Protein AF-A0A959T4A2-F1 (afdb_monomer_lite)

Sequence (78 aa):
VDTDPFPGINYYRLKQVDLDGDHEHTVVRTVHFPRTTDAILLLPNPGTASFSLSLPAGLHPITVMDVTGRLMHSGPAW

Secondary structure (DSSP, 8-state):
--SSPPSEEEEE--EEE-TTS-EEEPPPEEEEE-SSTT--EEESSS-SS--EEE--SS-EEEEEE-TT--EEEEEEE-

Structure (mmCIF, N/CA/C/O backbone):
data_AF-A0A959T4A2-F1
#
_entry.id   AF-A0A959T4A2-F1
#
loop_
_atom_site.group_PDB
_atom_site.id
_atom_site.type_symbol
_atom_site.label_atom_id
_atom_site.label_alt_id
_atom_site.label_comp_id
_atom_site.label_asym_id
_atom_site.label_entity_id
_atom_site.label_seq_id
_atom_site.pdbx_PDB_ins_code
_atom_site.Cartn_x
_atom_site.Cartn_y
_atom_site.Cartn_z
_atom_site.occupancy
_atom_site.B_iso_or_equiv
_atom_site.auth_seq_id
_atom_site.auth_comp_id
_atom_site.auth_asym_id
_atom_site.auth_atom_id
_atom_site.pdbx_PDB_model_num
ATOM 1 N N . VAL A 1 1 ? -2.238 -2.348 18.228 1.00 76.81 1 VAL A N 1
ATOM 2 C CA . VAL A 1 1 ? -1.938 -2.630 16.806 1.00 76.81 1 VAL A CA 1
ATOM 3 C C . VAL A 1 1 ? -1.465 -4.065 16.744 1.00 76.81 1 VAL A C 1
ATOM 5 O O . VAL A 1 1 ? -0.678 -4.429 17.608 1.00 76.81 1 VAL A O 1
ATOM 8 N N . ASP A 1 2 ? -2.001 -4.870 15.830 1.00 84.69 2 ASP A N 1
ATOM 9 C CA . ASP A 1 2 ? -1.478 -6.217 15.585 1.00 84.69 2 ASP A CA 1
ATOM 10 C C . ASP A 1 2 ? -0.163 -6.095 14.804 1.00 84.69 2 ASP A C 1
ATOM 12 O O . ASP A 1 2 ? -0.134 -5.448 13.756 1.00 84.69 2 ASP A O 1
ATOM 16 N N . THR A 1 3 ? 0.922 -6.626 15.362 1.00 87.75 3 THR A N 1
ATOM 17 C CA . THR A 1 3 ? 2.272 -6.538 14.788 1.00 87.75 3 THR A CA 1
ATOM 18 C C . THR A 1 3 ? 2.741 -7.847 14.158 1.00 87.75 3 THR A C 1
ATOM 20 O O . THR A 1 3 ? 3.824 -7.853 13.582 1.00 87.75 3 THR A O 1
ATOM 23 N N . ASP A 1 4 ? 1.962 -8.929 14.263 1.00 87.94 4 ASP A N 1
ATOM 24 C CA . ASP A 1 4 ? 2.310 -10.256 13.733 1.00 87.94 4 ASP A CA 1
ATOM 25 C C . ASP A 1 4 ? 1.071 -10.955 13.130 1.00 87.94 4 ASP A C 1
ATOM 27 O O . ASP A 1 4 ? 0.562 -11.937 13.676 1.00 87.94 4 ASP A O 1
ATOM 31 N N . PRO A 1 5 ? 0.521 -10.417 12.024 1.00 88.38 5 PRO A N 1
ATOM 32 C CA . PRO A 1 5 ? -0.650 -10.992 11.377 1.00 88.38 5 PRO A CA 1
ATOM 33 C C . PRO A 1 5 ? -0.330 -12.359 10.761 1.00 88.38 5 PRO A C 1
ATOM 35 O O . PRO A 1 5 ? 0.717 -12.554 10.138 1.00 88.38 5 PRO A O 1
ATOM 38 N N . PHE A 1 6 ? -1.273 -13.302 10.841 1.00 89.81 6 PHE A N 1
ATOM 39 C CA . PHE A 1 6 ? -1.088 -14.610 10.216 1.00 89.81 6 PHE A CA 1
ATOM 40 C C . PHE A 1 6 ? -1.037 -14.495 8.687 1.00 89.81 6 PHE A C 1
ATOM 42 O O . PHE A 1 6 ? -1.728 -13.665 8.096 1.00 89.81 6 PHE A O 1
ATOM 49 N N . PRO A 1 7 ? -0.299 -15.367 7.990 1.00 87.12 7 PRO A N 1
ATOM 50 C CA . PRO A 1 7 ? -0.371 -15.405 6.542 1.00 87.12 7 PRO A CA 1
ATOM 51 C C . PRO A 1 7 ? -1.749 -15.897 6.067 1.00 87.12 7 PRO A C 1
ATOM 53 O O . PRO A 1 7 ? -2.289 -16.897 6.544 1.00 87.12 7 PRO A O 1
ATOM 56 N N . GLY A 1 8 ? -2.290 -15.238 5.050 1.00 87.56 8 GLY A N 1
ATOM 57 C CA . GLY A 1 8 ? -3.611 -15.473 4.481 1.00 87.56 8 GLY A CA 1
ATOM 58 C C . GLY A 1 8 ? -4.614 -14.390 4.870 1.00 87.56 8 GLY A C 1
ATOM 59 O O . GLY A 1 8 ? -4.282 -13.215 5.026 1.00 87.56 8 GLY A O 1
ATOM 60 N N . ILE A 1 9 ? -5.885 -14.771 4.940 1.00 89.88 9 ILE A N 1
ATOM 61 C CA . ILE A 1 9 ? -6.976 -13.842 5.231 1.00 89.88 9 ILE A CA 1
ATOM 62 C C . ILE A 1 9 ? -7.116 -13.682 6.746 1.00 89.88 9 ILE A C 1
ATOM 64 O O . ILE A 1 9 ? -7.371 -14.656 7.450 1.00 89.88 9 ILE A O 1
ATOM 68 N N . ASN A 1 10 ? -7.008 -12.442 7.218 1.00 93.56 10 ASN A N 1
ATOM 69 C CA . ASN A 1 10 ? -7.243 -12.056 8.604 1.00 93.56 10 ASN A CA 1
ATOM 70 C C . ASN A 1 10 ? -8.495 -11.184 8.698 1.00 93.56 10 ASN A C 1
ATOM 72 O O . ASN A 1 10 ? -8.827 -10.428 7.779 1.00 93.56 10 ASN A O 1
ATOM 76 N N . TYR A 1 11 ? -9.180 -11.281 9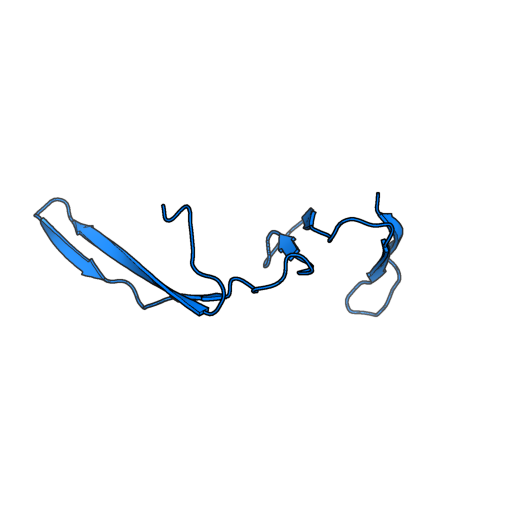.832 1.00 93.94 11 TYR A N 1
ATOM 77 C CA . TYR A 1 11 ? -10.431 -10.584 10.095 1.00 93.94 11 TYR A CA 1
ATOM 78 C C . TYR A 1 11 ? -10.251 -9.673 11.302 1.00 93.94 11 TYR A C 1
ATOM 80 O O . TYR A 1 11 ? -10.037 -10.145 12.417 1.00 93.94 11 TYR A O 1
ATOM 88 N N . TYR A 1 12 ? -10.371 -8.367 11.084 1.00 91.56 12 TYR A N 1
ATOM 89 C CA . TYR A 1 12 ? -10.211 -7.358 12.125 1.00 91.56 12 TYR A CA 1
ATOM 90 C C . TYR A 1 12 ? -11.501 -6.573 12.317 1.00 91.56 12 TYR A C 1
ATOM 92 O O . TYR A 1 12 ? -12.227 -6.288 11.369 1.00 91.56 12 TYR A O 1
ATOM 100 N N . ARG A 1 13 ? -11.776 -6.170 13.554 1.00 92.94 13 ARG A N 1
ATOM 101 C CA . ARG A 1 13 ? -12.810 -5.188 13.890 1.00 92.94 13 ARG A CA 1
ATOM 102 C C . ARG A 1 13 ? -12.308 -4.320 15.027 1.00 92.94 13 ARG A C 1
ATOM 104 O O . ARG A 1 13 ? -11.539 -4.793 15.863 1.00 92.94 13 ARG A O 1
ATOM 111 N N . LEU A 1 14 ? -12.753 -3.075 15.068 1.00 90.38 14 LEU A N 1
ATOM 112 C CA . LEU A 1 14 ? -12.460 -2.189 16.181 1.00 90.38 14 LEU A CA 1
ATOM 113 C C . LEU A 1 14 ? -13.563 -2.341 17.226 1.00 90.38 14 LEU A C 1
ATOM 115 O O . LEU A 1 14 ? -14.743 -2.409 16.879 1.00 90.38 14 LEU A O 1
ATOM 119 N N . LYS A 1 15 ? -13.163 -2.416 18.496 1.00 92.12 15 LYS A N 1
ATOM 120 C CA . LYS A 1 15 ? -14.056 -2.217 19.636 1.00 92.12 15 LYS A CA 1
ATOM 121 C C . LYS A 1 15 ? -13.889 -0.770 20.078 1.00 92.12 15 LYS A C 1
ATOM 123 O O . LYS A 1 15 ? -12.815 -0.403 20.550 1.00 92.12 15 LYS A O 1
ATOM 128 N N . GLN A 1 16 ? -14.925 0.031 19.890 1.00 91.31 16 GLN A N 1
ATOM 129 C CA . GLN A 1 16 ? -14.992 1.389 20.403 1.00 91.31 16 GLN A CA 1
ATOM 130 C C . GLN A 1 16 ? -15.644 1.344 21.781 1.00 91.31 16 GLN A C 1
ATOM 132 O O . GLN A 1 16 ? -16.597 0.596 21.982 1.00 91.31 16 GLN A O 1
ATOM 137 N N . VAL A 1 17 ? -15.098 2.098 22.726 1.00 90.81 17 VAL A N 1
ATOM 138 C CA . VAL A 1 17 ? -15.661 2.259 24.068 1.00 90.81 17 VAL A CA 1
ATOM 139 C C . VAL A 1 17 ? -15.887 3.753 24.260 1.00 90.81 17 VAL A C 1
ATOM 141 O O . VAL A 1 17 ? -14.953 4.526 24.033 1.00 90.81 17 VAL A O 1
ATOM 144 N N . ASP A 1 18 ? -17.112 4.147 24.585 1.00 89.31 18 ASP A N 1
ATOM 145 C CA . ASP A 1 18 ? -17.463 5.527 24.907 1.00 89.31 18 ASP A CA 1
ATOM 146 C C . ASP A 1 18 ? -17.017 5.874 26.341 1.00 89.31 18 ASP A C 1
ATOM 148 O O . ASP A 1 18 ? -16.618 5.011 27.129 1.00 89.31 18 ASP A O 1
ATOM 152 N N . LEU A 1 19 ? -17.022 7.160 26.681 1.00 87.94 19 LEU A N 1
ATOM 153 C CA . LEU A 1 19 ? -16.546 7.691 27.957 1.00 87.94 19 LEU A CA 1
ATOM 154 C C . LEU A 1 19 ? -17.369 7.207 29.159 1.00 87.94 19 LEU A C 1
ATOM 156 O O . LEU A 1 19 ? -16.864 7.219 30.282 1.00 87.94 19 LEU A O 1
ATOM 160 N N . ASP A 1 20 ? -18.608 6.779 28.936 1.00 88.38 20 ASP A N 1
ATOM 161 C CA . ASP A 1 20 ? -19.504 6.203 29.943 1.00 88.38 20 ASP A CA 1
ATOM 162 C C . ASP A 1 20 ? -19.367 4.673 30.088 1.00 88.38 20 ASP A C 1
ATOM 164 O O . ASP A 1 20 ? -19.973 4.080 30.982 1.00 88.38 20 ASP A O 1
ATOM 168 N N . GLY A 1 21 ? -18.506 4.039 29.282 1.00 84.00 21 GLY A N 1
ATOM 169 C CA . GLY A 1 21 ? -18.214 2.607 29.3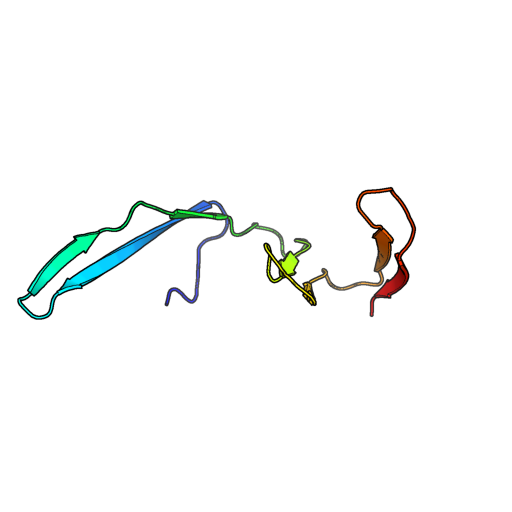32 1.00 84.00 21 GLY A CA 1
ATOM 170 C C . GLY A 1 21 ? -19.048 1.749 28.378 1.00 84.00 21 GLY A C 1
ATOM 171 O O . GLY A 1 21 ? -18.777 0.542 28.274 1.00 84.00 21 GLY A O 1
ATOM 172 N N . ASP A 1 22 ? -19.998 2.339 27.647 1.00 90.94 22 ASP A N 1
ATOM 173 C CA . ASP A 1 22 ? -20.696 1.641 26.571 1.00 90.94 22 ASP A CA 1
ATOM 174 C C . ASP A 1 22 ? -19.725 1.287 25.447 1.00 90.94 22 ASP A C 1
ATOM 176 O O . ASP A 1 22 ? -18.709 1.947 25.225 1.00 90.94 22 ASP A O 1
ATOM 180 N N . HIS A 1 23 ? -19.979 0.176 24.755 1.00 90.19 23 HIS A N 1
ATOM 181 C CA . HIS A 1 23 ? -19.072 -0.288 23.717 1.00 90.19 23 HIS A CA 1
ATOM 182 C C . HI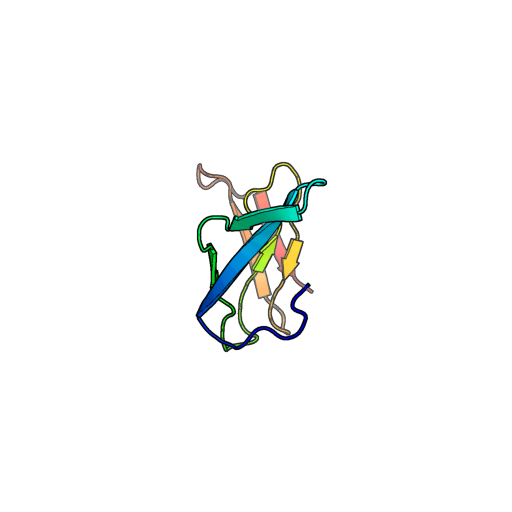S A 1 23 ? -19.790 -0.830 22.495 1.00 90.19 23 HIS A C 1
ATOM 184 O O . HIS A 1 23 ? -20.734 -1.612 22.583 1.00 90.19 23 HIS A O 1
ATOM 190 N N . GLU A 1 24 ? -19.233 -0.499 21.339 1.00 91.31 24 GLU A N 1
ATOM 191 C CA . GLU A 1 24 ? -19.721 -0.936 20.044 1.00 91.31 24 GLU A CA 1
ATOM 192 C C . GLU A 1 24 ? -18.590 -1.559 19.232 1.00 91.31 24 GLU A C 1
ATOM 194 O O . GLU A 1 24 ? -17.406 -1.254 19.402 1.00 91.31 24 GLU A O 1
ATOM 199 N N . HIS A 1 25 ? -18.956 -2.470 18.334 1.00 90.56 25 HIS A N 1
ATOM 200 C CA . HIS A 1 25 ? -18.016 -3.052 17.388 1.00 90.56 25 HIS A CA 1
ATOM 201 C C . HIS A 1 25 ? -18.280 -2.501 15.995 1.00 90.56 25 HIS A C 1
ATOM 203 O O . HIS A 1 25 ? -19.421 -2.469 15.537 1.00 90.56 25 HIS A O 1
ATOM 209 N N . THR A 1 26 ? -17.215 -2.150 15.280 1.00 92.12 26 THR A N 1
ATOM 210 C CA . THR A 1 26 ? -17.326 -1.837 13.854 1.00 92.12 26 THR A CA 1
ATOM 211 C C . THR A 1 26 ? -17.619 -3.099 13.044 1.00 92.12 26 THR A C 1
ATOM 213 O O . THR A 1 26 ? -17.391 -4.228 13.494 1.00 92.12 26 THR A O 1
ATOM 216 N N . VAL A 1 27 ? -18.024 -2.915 11.784 1.00 92.06 27 VAL A N 1
ATOM 217 C CA . VAL A 1 27 ? -18.067 -4.015 10.810 1.00 92.06 27 VAL A CA 1
ATOM 218 C C . VAL A 1 27 ? -16.702 -4.704 10.705 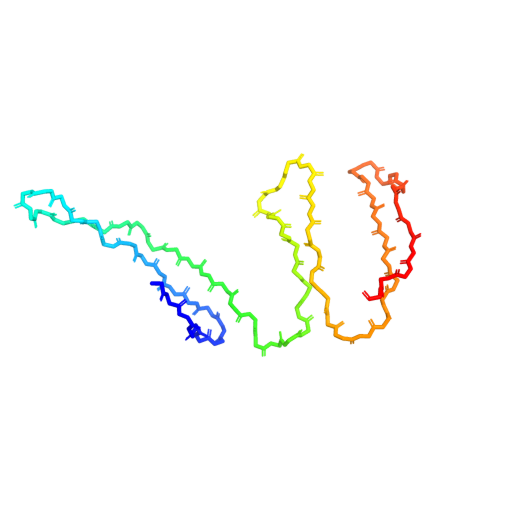1.00 92.06 27 VAL A C 1
ATOM 220 O O . VAL A 1 27 ? -15.654 -4.055 10.808 1.00 92.06 27 VAL A O 1
ATOM 223 N N . VAL A 1 28 ? -16.719 -6.022 10.491 1.00 92.81 28 VAL A N 1
ATOM 224 C CA . VAL A 1 28 ? -15.499 -6.807 10.273 1.00 92.81 28 VAL A CA 1
ATOM 225 C C . VAL A 1 28 ? -14.871 -6.398 8.943 1.00 92.81 28 VAL A C 1
ATOM 227 O O . VAL A 1 28 ? -15.530 -6.363 7.903 1.00 92.81 28 VAL A O 1
ATOM 230 N N . ARG A 1 29 ? -13.579 -6.088 8.977 1.00 91.38 29 ARG A N 1
ATOM 231 C CA . ARG A 1 29 ? -12.741 -5.812 7.816 1.00 91.38 29 ARG A CA 1
ATOM 232 C C . ARG A 1 29 ? -11.850 -7.012 7.546 1.00 91.38 29 ARG A C 1
ATOM 234 O O . ARG A 1 29 ? -11.242 -7.571 8.454 1.00 91.38 29 ARG A O 1
ATOM 241 N N . THR A 1 30 ? -11.793 -7.390 6.278 1.00 90.12 30 THR A N 1
ATOM 242 C CA . THR A 1 30 ? -10.971 -8.497 5.799 1.00 90.12 30 THR A CA 1
ATOM 243 C C . THR A 1 30 ? -9.673 -7.927 5.247 1.00 90.12 30 THR A C 1
ATOM 245 O O . THR A 1 30 ? -9.717 -7.031 4.405 1.00 90.12 30 THR A O 1
ATOM 248 N N . VAL A 1 31 ? -8.536 -8.428 5.723 1.00 86.88 31 VAL A N 1
ATOM 249 C CA . VAL A 1 31 ? -7.204 -8.012 5.271 1.00 86.88 31 VAL A CA 1
ATOM 250 C C . VAL A 1 31 ? -6.436 -9.254 4.845 1.00 86.88 31 VAL A C 1
ATOM 252 O O . VAL A 1 31 ? -6.345 -10.226 5.592 1.00 86.88 31 VAL A O 1
ATOM 255 N N . HIS A 1 32 ? -5.915 -9.242 3.623 1.00 85.88 32 HIS A N 1
ATOM 256 C CA . HIS A 1 32 ? -5.159 -10.359 3.075 1.00 85.88 32 HIS A CA 1
ATOM 257 C C . HIS A 1 32 ? -3.658 -10.086 3.191 1.00 85.88 32 HIS A C 1
ATOM 259 O O . HIS A 1 32 ? -3.154 -9.142 2.587 1.00 85.88 32 HIS A O 1
ATOM 265 N N . PHE A 1 33 ? -2.961 -10.939 3.938 1.00 82.50 33 PHE A N 1
ATOM 266 C CA . PHE A 1 33 ? -1.506 -10.965 4.031 1.00 82.50 33 PHE A CA 1
ATOM 267 C C . PHE A 1 33 ? -0.985 -12.126 3.177 1.00 82.50 33 PHE A C 1
ATOM 269 O O . PHE A 1 33 ? -1.146 -13.282 3.566 1.00 82.50 33 PHE A O 1
ATOM 276 N N . PRO A 1 34 ? -0.420 -11.879 1.987 1.00 77.25 34 PRO A N 1
ATOM 277 C CA . PRO A 1 34 ? 0.044 -12.959 1.124 1.00 77.25 34 PRO A CA 1
ATOM 278 C C . PRO A 1 34 ? 1.122 -13.808 1.819 1.00 77.25 34 PRO A C 1
ATOM 280 O O . PRO A 1 34 ? 1.974 -13.294 2.536 1.00 77.25 34 PRO A O 1
ATOM 283 N N . ARG A 1 35 ? 1.090 -15.130 1.592 1.00 70.81 35 ARG A N 1
ATOM 284 C CA . ARG A 1 35 ? 2.075 -16.093 2.139 1.00 70.81 35 ARG A CA 1
ATOM 285 C C . ARG A 1 35 ? 3.489 -15.892 1.600 1.00 70.81 35 ARG A C 1
ATOM 287 O O . ARG A 1 35 ? 4.437 -16.389 2.195 1.00 70.81 35 ARG A O 1
ATOM 294 N N . THR A 1 36 ? 3.613 -15.244 0.450 1.00 70.31 36 THR A N 1
ATOM 295 C CA . THR A 1 36 ? 4.871 -15.073 -0.268 1.00 70.31 36 THR A CA 1
ATOM 296 C C . THR A 1 36 ? 5.392 -13.658 -0.070 1.00 70.31 36 THR A C 1
ATOM 298 O O . THR A 1 36 ? 4.650 -12.691 -0.243 1.00 70.31 36 THR A O 1
ATOM 301 N N . THR A 1 37 ? 6.693 -13.536 0.191 1.00 64.56 37 THR A N 1
ATOM 302 C CA . THR A 1 37 ? 7.442 -12.268 0.136 1.00 64.56 37 THR A CA 1
ATOM 303 C C . THR A 1 37 ? 7.531 -11.687 -1.278 1.00 64.56 37 THR A C 1
ATOM 305 O O . THR A 1 37 ? 8.004 -10.571 -1.450 1.00 64.56 37 THR A O 1
ATOM 308 N N . ASP A 1 38 ? 7.034 -12.416 -2.281 1.00 68.31 38 ASP A N 1
ATOM 309 C CA . ASP A 1 38 ? 7.040 -12.019 -3.691 1.00 68.31 38 ASP A CA 1
ATOM 310 C C . ASP A 1 38 ? 5.897 -11.056 -4.067 1.00 68.31 38 ASP A C 1
ATOM 312 O O . ASP A 1 38 ? 5.611 -10.825 -5.243 1.00 68.31 38 ASP A O 1
ATOM 316 N N . ALA A 1 39 ? 5.190 -10.518 -3.072 1.00 74.06 39 ALA A N 1
ATOM 317 C CA . ALA A 1 39 ? 4.076 -9.619 -3.307 1.00 74.06 39 ALA A CA 1
ATOM 318 C C . ALA A 1 39 ? 4.570 -8.237 -3.751 1.00 74.06 39 ALA A C 1
ATOM 320 O O . ALA A 1 39 ? 5.344 -7.581 -3.058 1.00 74.06 39 ALA A O 1
ATOM 321 N N . ILE A 1 40 ? 4.055 -7.769 -4.887 1.00 83.69 40 ILE A N 1
ATOM 322 C CA . ILE A 1 40 ? 4.202 -6.378 -5.314 1.00 83.69 40 ILE A CA 1
ATOM 323 C C . ILE A 1 40 ? 3.172 -5.547 -4.548 1.00 83.69 40 ILE A C 1
ATOM 325 O O . ILE A 1 40 ? 1.969 -5.791 -4.667 1.00 83.69 40 ILE A O 1
ATOM 329 N N . LEU A 1 41 ? 3.629 -4.565 -3.771 1.00 86.62 41 LEU A N 1
ATOM 330 C CA . LEU A 1 41 ? 2.747 -3.680 -3.004 1.00 86.62 41 LEU A CA 1
ATOM 331 C C . LEU A 1 41 ? 2.853 -2.247 -3.514 1.00 86.62 41 LEU A C 1
ATOM 333 O O . LEU A 1 41 ? 3.950 -1.713 -3.659 1.00 86.62 41 LEU A O 1
ATOM 337 N N . LEU A 1 42 ? 1.699 -1.615 -3.728 1.00 87.06 42 LEU A N 1
ATOM 338 C CA . LEU A 1 42 ? 1.580 -0.215 -4.124 1.00 87.06 42 LEU A CA 1
ATOM 339 C C . LEU A 1 42 ? 0.863 0.563 -3.020 1.00 87.06 42 LEU A C 1
ATOM 341 O O . LEU A 1 42 ? -0.268 0.230 -2.661 1.00 87.06 42 LEU A O 1
ATOM 345 N N . LEU A 1 43 ? 1.526 1.578 -2.470 1.00 88.81 43 LEU A N 1
ATOM 346 C CA . LEU A 1 43 ? 1.069 2.288 -1.276 1.00 88.81 43 LEU A CA 1
ATOM 347 C C . LEU A 1 43 ? 1.206 3.809 -1.451 1.00 88.81 43 LEU A C 1
ATOM 349 O O . LEU A 1 43 ? 2.239 4.252 -1.936 1.00 88.81 43 LEU A O 1
ATOM 353 N N . PRO A 1 44 ? 0.245 4.629 -1.000 1.00 88.75 44 PRO A N 1
ATOM 354 C CA . PRO A 1 44 ? -1.091 4.232 -0.575 1.00 88.75 44 PRO A CA 1
ATOM 355 C C . PRO A 1 44 ? -1.965 3.844 -1.780 1.00 88.75 44 PRO A C 1
ATOM 357 O O . PRO A 1 44 ? -1.819 4.388 -2.873 1.00 88.75 44 PRO A O 1
ATOM 360 N N . ASN A 1 45 ? -2.906 2.925 -1.564 1.00 80.75 45 ASN A N 1
ATOM 361 C CA . ASN A 1 45 ? -3.982 2.636 -2.510 1.00 80.75 45 ASN A CA 1
ATOM 362 C C . ASN A 1 45 ? -5.334 2.669 -1.766 1.00 80.75 45 ASN A C 1
ATOM 364 O O . ASN A 1 45 ? -5.553 1.795 -0.923 1.00 80.75 45 ASN A O 1
ATOM 368 N N . PRO A 1 46 ? -6.235 3.635 -2.050 1.00 88.81 46 PRO A N 1
ATOM 369 C CA . PRO A 1 46 ? -6.115 4.717 -3.042 1.00 88.81 46 PRO A CA 1
ATOM 370 C C . PRO A 1 46 ? -5.062 5.780 -2.685 1.00 88.81 46 PRO A C 1
ATOM 372 O O . PRO A 1 46 ? -4.899 6.129 -1.518 1.00 88.81 46 PRO A O 1
ATOM 375 N N . GLY A 1 47 ? -4.371 6.318 -3.692 1.00 87.00 47 GLY A N 1
ATOM 376 C CA . GLY A 1 47 ? -3.379 7.392 -3.551 1.00 87.00 47 GLY A CA 1
ATOM 377 C C . GLY A 1 47 ? -3.716 8.600 -4.425 1.00 87.00 47 GLY A C 1
ATOM 378 O O . GLY A 1 47 ? -4.505 8.487 -5.360 1.00 87.00 47 GLY A O 1
ATOM 379 N N . THR A 1 48 ? -3.149 9.768 -4.111 1.00 83.00 48 THR A N 1
ATOM 380 C CA . THR A 1 48 ? -3.517 11.042 -4.765 1.00 83.00 48 THR A CA 1
ATOM 381 C C . THR A 1 48 ? -2.393 11.711 -5.555 1.00 83.00 48 THR A C 1
ATOM 383 O O . THR A 1 48 ? -2.694 12.418 -6.512 1.00 83.00 48 THR A O 1
ATOM 386 N N . ALA A 1 49 ? -1.121 11.520 -5.187 1.00 83.38 49 ALA A N 1
ATOM 387 C CA . ALA A 1 49 ? -0.007 12.257 -5.805 1.00 83.38 49 ALA A CA 1
ATOM 388 C C . ALA A 1 49 ? 1.286 11.445 -5.946 1.00 83.38 49 ALA A C 1
ATOM 390 O O . ALA A 1 49 ? 1.923 11.475 -6.995 1.00 83.38 49 ALA A O 1
ATOM 391 N N . SER A 1 50 ? 1.675 10.714 -4.905 1.00 88.62 50 SER A N 1
ATOM 392 C CA . SER A 1 50 ? 2.852 9.850 -4.907 1.00 88.62 50 SER A CA 1
ATOM 393 C C . SER A 1 50 ? 2.484 8.459 -4.417 1.00 88.62 50 SER A C 1
ATOM 395 O O . SER A 1 50 ? 1.503 8.273 -3.694 1.00 88.62 50 SER A O 1
ATOM 397 N N . PHE A 1 51 ? 3.283 7.484 -4.831 1.00 90.19 51 PHE A N 1
ATOM 398 C CA . PHE A 1 51 ? 3.195 6.124 -4.339 1.00 90.19 51 PHE A CA 1
ATOM 399 C C . PHE A 1 51 ? 4.592 5.572 -4.067 1.00 90.19 51 PHE A C 1
ATOM 401 O O . PHE A 1 51 ? 5.583 5.988 -4.666 1.00 90.19 51 PHE A O 1
ATOM 408 N N . SER A 1 52 ? 4.646 4.604 -3.168 1.00 90.38 52 SER A N 1
ATOM 409 C CA . SER A 1 52 ? 5.769 3.718 -2.929 1.00 90.38 52 SER A CA 1
ATOM 410 C C . SER A 1 52 ? 5.433 2.353 -3.509 1.00 90.38 52 SER A C 1
ATOM 412 O O . SER A 1 52 ? 4.329 1.838 -3.320 1.00 90.38 52 SER A O 1
ATOM 414 N N . LEU A 1 53 ? 6.400 1.781 -4.216 1.00 88.56 53 LEU A N 1
ATOM 415 C CA . LEU A 1 53 ? 6.334 0.430 -4.743 1.00 88.56 53 LEU A CA 1
ATOM 416 C C . LEU A 1 53 ? 7.294 -0.439 -3.930 1.00 88.56 53 LEU A C 1
ATOM 418 O O . LEU A 1 53 ? 8.490 -0.161 -3.897 1.00 88.56 53 LEU A O 1
ATOM 422 N N . SER A 1 54 ? 6.773 -1.464 -3.264 1.00 87.56 54 SER A N 1
ATOM 423 C CA . SER A 1 54 ? 7.594 -2.505 -2.648 1.00 87.56 54 SER A CA 1
ATOM 424 C C . SER A 1 54 ? 7.684 -3.677 -3.615 1.00 87.56 54 SER A C 1
ATOM 426 O O . SER A 1 54 ? 6.655 -4.189 -4.067 1.00 87.56 54 SER A O 1
ATOM 428 N N . LEU A 1 55 ? 8.916 -4.052 -3.953 1.00 87.44 55 LEU A N 1
ATOM 429 C CA . LEU A 1 55 ? 9.226 -5.156 -4.849 1.00 87.44 55 LEU A CA 1
ATOM 430 C C . LEU A 1 55 ? 10.031 -6.229 -4.113 1.00 87.44 55 LEU A C 1
ATOM 432 O O . LEU A 1 55 ? 10.798 -5.902 -3.202 1.00 87.44 55 LEU A O 1
ATOM 436 N N . PRO A 1 56 ? 9.910 -7.496 -4.533 1.00 85.88 56 PRO A N 1
ATOM 437 C CA . PRO A 1 56 ? 10.808 -8.551 -4.084 1.00 85.88 56 PRO A CA 1
ATOM 438 C C . PRO A 1 56 ? 12.246 -8.238 -4.504 1.00 85.88 56 PRO A C 1
ATOM 440 O O . PRO A 1 56 ? 12.469 -7.571 -5.516 1.00 85.88 56 PRO A O 1
ATOM 443 N N . ALA A 1 57 ? 13.229 -8.756 -3.767 1.00 84.44 57 ALA A N 1
ATOM 444 C CA . ALA A 1 57 ? 14.637 -8.536 -4.087 1.00 84.44 57 ALA A CA 1
ATOM 445 C C . ALA A 1 57 ? 14.970 -8.988 -5.522 1.00 84.44 57 ALA A C 1
ATOM 447 O O . ALA A 1 57 ? 14.594 -10.082 -5.946 1.00 84.44 57 ALA A O 1
ATOM 448 N N . GLY A 1 58 ? 15.692 -8.149 -6.263 1.00 85.25 58 GLY A N 1
ATOM 449 C CA . GLY A 1 58 ? 16.066 -8.405 -7.652 1.00 85.25 58 GLY A CA 1
ATOM 450 C C . GLY A 1 58 ? 15.874 -7.180 -8.537 1.00 85.25 58 GLY A C 1
ATOM 451 O O . GLY A 1 58 ? 15.283 -6.185 -8.127 1.00 85.25 58 GLY A O 1
ATOM 452 N N . LEU A 1 59 ? 16.398 -7.256 -9.760 1.00 87.00 59 LEU A N 1
ATOM 453 C CA . LEU A 1 59 ? 16.283 -6.178 -10.734 1.00 87.00 59 LEU A CA 1
ATOM 454 C C . LEU A 1 59 ? 15.015 -6.373 -11.562 1.00 87.00 59 LEU A C 1
ATOM 456 O O . LEU A 1 59 ? 14.908 -7.334 -12.325 1.00 87.00 59 LEU A O 1
ATOM 460 N N . HIS A 1 60 ? 14.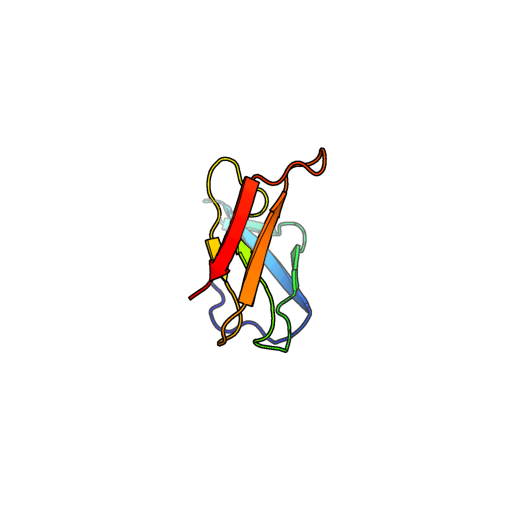075 -5.441 -11.423 1.00 87.69 60 HIS A N 1
ATOM 461 C CA . HIS A 1 60 ? 12.783 -5.502 -12.102 1.00 87.69 60 HIS A CA 1
ATOM 462 C C . HIS A 1 60 ? 12.633 -4.311 -13.054 1.00 87.69 60 HIS A C 1
ATOM 464 O O . HIS A 1 60 ? 12.739 -3.163 -12.609 1.00 87.69 60 HIS A O 1
ATOM 470 N N . PRO A 1 61 ? 12.389 -4.531 -14.358 1.00 90.50 61 PRO A N 1
ATOM 471 C CA . PRO A 1 61 ? 12.007 -3.446 -15.250 1.00 90.50 61 PRO A CA 1
ATOM 472 C C . PRO A 1 61 ? 10.602 -2.958 -14.880 1.00 90.50 61 PRO A C 1
ATOM 474 O O . PRO A 1 61 ? 9.651 -3.738 -14.846 1.00 90.50 61 PRO A O 1
ATOM 477 N N . ILE A 1 62 ? 10.466 -1.661 -14.616 1.00 91.50 62 ILE A N 1
ATOM 478 C CA . ILE A 1 62 ? 9.188 -1.021 -14.305 1.00 91.50 62 ILE A CA 1
ATOM 479 C C . ILE A 1 62 ? 8.719 -0.218 -15.509 1.00 91.50 62 ILE A C 1
ATOM 481 O O . ILE A 1 62 ? 9.487 0.514 -16.134 1.00 91.50 62 ILE A O 1
ATOM 485 N N . THR A 1 63 ? 7.420 -0.301 -15.786 1.00 93.62 63 THR A N 1
ATOM 486 C CA . THR A 1 63 ? 6.730 0.571 -16.734 1.00 93.62 63 THR A CA 1
ATOM 487 C C . THR A 1 63 ? 5.491 1.162 -16.074 1.00 93.62 63 THR A C 1
ATOM 489 O O . THR A 1 63 ? 4.644 0.428 -15.571 1.00 93.62 63 THR A O 1
ATOM 492 N N . VAL A 1 64 ? 5.381 2.490 -16.076 1.00 91.81 64 VAL A N 1
ATOM 493 C CA . VAL A 1 64 ? 4.220 3.220 -15.550 1.00 91.81 64 VAL A CA 1
ATOM 494 C C . VAL A 1 64 ? 3.465 3.83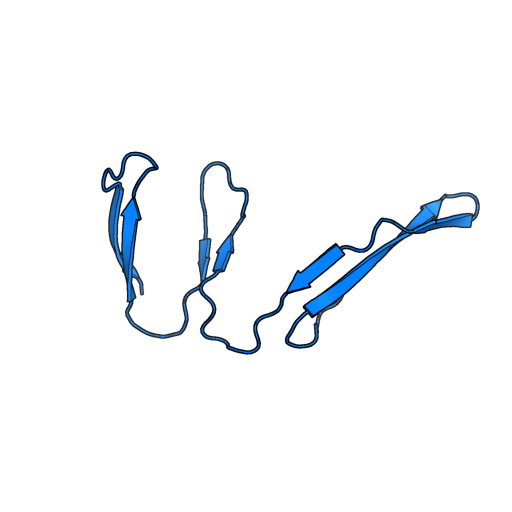4 -16.718 1.00 91.81 64 VAL A C 1
ATOM 496 O O . VAL A 1 64 ? 4.053 4.565 -17.519 1.00 91.81 64 VAL A O 1
ATOM 499 N N . MET A 1 65 ? 2.166 3.557 -16.806 1.00 95.31 65 MET A N 1
ATOM 500 C CA . MET A 1 65 ? 1.276 4.079 -17.844 1.00 95.31 65 MET A CA 1
ATOM 501 C C . MET A 1 65 ? 0.081 4.783 -17.206 1.00 95.31 65 MET A C 1
ATOM 503 O O . MET A 1 65 ? -0.345 4.412 -16.112 1.00 95.31 65 MET A O 1
ATOM 507 N N . ASP A 1 66 ? -0.459 5.791 -17.887 1.00 93.12 66 ASP A N 1
ATOM 508 C CA . ASP A 1 66 ? -1.748 6.365 -17.505 1.00 93.12 66 ASP A CA 1
ATOM 509 C C . ASP A 1 66 ? -2.923 5.510 -18.016 1.00 93.12 66 ASP A C 1
ATOM 511 O O . ASP A 1 66 ? -2.750 4.536 -18.751 1.00 93.12 66 ASP A O 1
ATOM 515 N N . VAL A 1 67 ? -4.146 5.886 -17.633 1.00 93.25 67 VAL A N 1
ATOM 516 C CA . VAL A 1 67 ? -5.375 5.160 -18.002 1.00 93.25 67 VAL A CA 1
ATOM 517 C C . VAL A 1 67 ? -5.663 5.149 -19.507 1.00 93.25 67 VAL A C 1
ATOM 519 O O . VAL A 1 67 ? -6.486 4.362 -19.962 1.00 93.25 67 VAL A O 1
ATOM 522 N N . THR A 1 68 ? -4.999 6.009 -20.283 1.00 97.25 68 THR A N 1
ATOM 523 C CA . THR A 1 68 ? -5.100 6.038 -21.749 1.00 97.25 68 THR A CA 1
ATOM 524 C C . THR A 1 68 ? -4.052 5.149 -22.423 1.00 97.25 68 THR A C 1
ATOM 526 O O . THR A 1 68 ? -4.046 5.025 -23.645 1.00 97.25 68 THR A O 1
ATOM 529 N N . GLY A 1 69 ? -3.169 4.518 -21.639 1.00 94.06 69 GLY A N 1
ATOM 530 C CA . GLY A 1 69 ? -2.048 3.718 -22.126 1.00 94.06 69 GLY A CA 1
ATOM 531 C C . GLY A 1 69 ? -0.812 4.544 -22.489 1.00 94.06 69 GLY A C 1
ATOM 532 O O . GLY A 1 69 ? 0.141 4.004 -23.051 1.00 94.06 69 GLY A O 1
ATOM 533 N N . ARG A 1 70 ? -0.781 5.848 -22.181 1.00 95.19 70 ARG A N 1
ATOM 534 C CA . ARG A 1 70 ? 0.396 6.685 -22.439 1.00 95.19 70 ARG A CA 1
ATOM 535 C C . ARG A 1 70 ? 1.497 6.341 -21.440 1.00 95.19 70 ARG A C 1
ATOM 537 O O . ARG A 1 70 ? 1.267 6.330 -20.231 1.00 95.19 70 ARG A O 1
ATOM 544 N N . LEU A 1 71 ? 2.708 6.112 -21.947 1.00 95.12 71 LEU A N 1
ATOM 545 C CA . LEU A 1 71 ? 3.893 5.846 -21.133 1.00 95.12 71 LEU A CA 1
ATOM 546 C C . LEU A 1 71 ? 4.281 7.088 -20.315 1.00 95.12 71 LEU A C 1
ATOM 548 O O . LEU A 1 71 ? 4.586 8.134 -20.885 1.00 95.12 71 LEU A O 1
ATOM 552 N N . MET A 1 72 ? 4.294 6.955 -18.988 1.00 92.94 72 MET A N 1
ATOM 553 C CA . MET A 1 72 ? 4.778 7.982 -18.058 1.00 92.94 72 MET A CA 1
ATOM 554 C C . MET A 1 72 ? 6.240 7.749 -17.668 1.00 92.94 72 MET A C 1
ATOM 556 O O . MET A 1 72 ? 7.006 8.702 -17.549 1.00 92.94 72 MET A O 1
ATOM 560 N N . HIS A 1 73 ? 6.631 6.489 -17.452 1.00 90.50 73 HIS A N 1
ATOM 561 C CA . HIS A 1 73 ? 7.978 6.130 -17.005 1.00 90.50 73 HIS A CA 1
ATOM 562 C C . HIS A 1 73 ? 8.361 4.709 -17.435 1.00 90.50 73 HIS A C 1
ATOM 564 O O . HIS A 1 73 ? 7.515 3.816 -17.438 1.00 90.50 73 HIS A O 1
ATOM 570 N N . SER A 1 74 ? 9.641 4.495 -17.750 1.00 92.50 74 SER A N 1
ATOM 571 C CA . SER A 1 74 ? 10.227 3.176 -18.005 1.00 92.50 74 SER A CA 1
ATOM 572 C C . SER A 1 74 ? 11.675 3.145 -17.519 1.00 92.50 74 SER A C 1
ATOM 574 O O . SER A 1 74 ? 12.451 4.031 -17.875 1.00 92.50 74 SER A O 1
ATOM 576 N N . GLY A 1 75 ? 12.056 2.121 -16.756 1.00 87.88 75 GLY A N 1
ATOM 577 C CA . GLY A 1 75 ? 13.422 1.965 -16.251 1.00 87.88 75 GLY A CA 1
ATOM 578 C C . GLY A 1 75 ? 13.567 0.821 -15.243 1.00 87.88 75 GLY A C 1
ATOM 579 O O . GLY A 1 75 ? 12.563 0.247 -14.823 1.00 87.88 75 GLY A O 1
ATOM 580 N N . PRO A 1 76 ? 14.800 0.448 -14.865 1.00 79.31 76 PRO A N 1
ATOM 581 C CA . PRO A 1 76 ? 15.024 -0.524 -13.800 1.00 79.31 76 PRO A CA 1
ATOM 582 C C . PRO A 1 76 ? 14.693 0.085 -12.428 1.00 79.31 76 PRO A C 1
ATOM 584 O O . PRO A 1 76 ? 15.078 1.222 -12.155 1.00 79.31 76 PRO A O 1
ATOM 587 N N . ALA A 1 77 ? 14.033 -0.679 -11.554 1.00 70.25 77 ALA A N 1
ATOM 588 C CA . ALA A 1 77 ? 14.059 -0.414 -10.116 1.00 70.25 77 ALA A CA 1
ATOM 589 C C . ALA A 1 77 ? 15.241 -1.132 -9.467 1.00 70.25 77 ALA A C 1
ATOM 591 O O . ALA A 1 77 ? 15.496 -2.304 -9.761 1.00 70.25 77 ALA A O 1
ATOM 592 N N . TRP A 1 78 ? 15.947 -0.394 -8.615 1.00 57.72 78 TRP A N 1
ATOM 593 C CA . TRP A 1 78 ? 17.023 -0.866 -7.750 1.00 57.72 78 TRP A CA 1
ATOM 594 C C . TRP A 1 78 ? 16.517 -1.084 -6.326 1.00 57.72 78 TRP A C 1
ATOM 596 O O . TRP A 1 78 ? 15.542 -0.401 -5.936 1.00 57.72 78 TRP A O 1
#

Foldseek 3Di:
DDPDDDAAKDKDWDWDADPVGDIDIDDIDIDHHHPDPQDWDWPPVVDDDDIDTDGDPDKDWDWDADPVRHTPDTDIDD

pLDDT: mean 87.06, std 7.29, range [57.72, 97.25]

Radius of gyration: 18.68 Å; chains: 1; bounding box: 38×28×52 Å